Protein AF-A0A8J6ND17-F1 (afdb_monomer_lite)

Radius of gyration: 15.83 Å; chains: 1; bounding box: 35×23×40 Å

Organism: NCBI:txid2841692

Secondary structure (DSSP, 8-state):
-EEE--HHHHTT--TTTSEEE-SSHHHHHHHHHHHTSHHHHHHHHHHHHHIIIIISHHHHHHHHHHHHTTT-

Foldseek 3Di:
DEDEPDPVCVVQDDLQQYNYFHPDPVRSVVRVVCCVDPSVVRNPVVNVVSCVVDPDPVNVVVVVVVVVVVVD

Sequence (72 aa):
MVATKIYSHTQVLDNKVAILVDPTSKDMARGILEALSGKGSDVTLGAQKLYNDKYSRPVYEKKMRKLLGLLS

Structure (mmCIF, N/CA/C/O backbone):
data_AF-A0A8J6ND17-F1
#
_entry.id   AF-A0A8J6ND17-F1
#
loop_
_atom_site.group_PDB
_atom_site.id
_atom_site.type_symbol
_atom_site.label_atom_id
_atom_site.label_alt_id
_atom_site.label_comp_id
_atom_site.label_asym_id
_atom_site.label_entity_id
_atom_site.label_seq_id
_atom_site.pdbx_PDB_ins_code
_atom_site.Cartn_x
_atom_site.Cartn_y
_atom_site.Cartn_z
_atom_site.occupancy
_atom_site.B_iso_or_equiv
_atom_site.auth_seq_id
_atom_site.auth_comp_id
_atom_site.auth_asym_id
_atom_site.auth_atom_id
_atom_site.pdbx_PDB_model_num
ATOM 1 N N . MET A 1 1 ? 7.810 3.982 -0.573 1.00 85.75 1 MET A N 1
ATOM 2 C CA . MET A 1 1 ? 8.139 2.641 -0.026 1.00 85.75 1 MET A CA 1
ATOM 3 C C . MET A 1 1 ? 8.030 1.602 -1.137 1.00 85.75 1 MET A C 1
ATOM 5 O O . MET A 1 1 ? 7.129 1.734 -1.959 1.0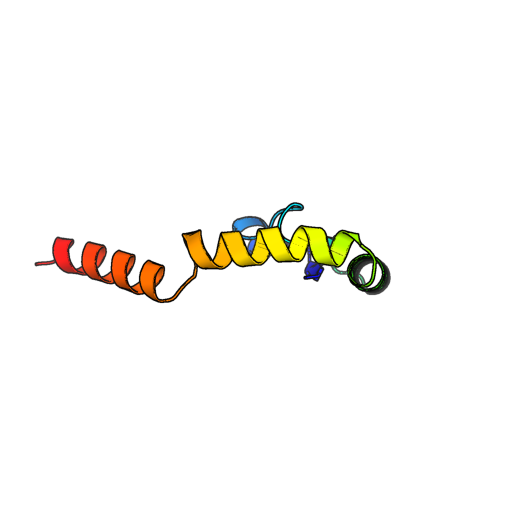0 85.75 1 MET A O 1
ATOM 9 N N . VAL A 1 2 ? 8.921 0.606 -1.174 1.00 95.81 2 VAL A N 1
ATOM 10 C CA . VAL A 1 2 ? 8.875 -0.533 -2.117 1.00 95.81 2 VAL A CA 1
ATOM 11 C C . VAL A 1 2 ? 8.435 -1.777 -1.352 1.00 95.81 2 VAL A C 1
ATOM 13 O O . VAL A 1 2 ? 8.919 -1.998 -0.243 1.00 95.81 2 VAL A O 1
ATOM 16 N N . ALA A 1 3 ? 7.519 -2.568 -1.907 1.00 96.44 3 ALA A N 1
ATOM 17 C CA . ALA A 1 3 ? 7.037 -3.796 -1.276 1.00 96.44 3 ALA A CA 1
ATOM 18 C C . ALA A 1 3 ? 6.724 -4.875 -2.316 1.00 96.44 3 ALA A C 1
ATOM 20 O O . ALA A 1 3 ? 6.372 -4.575 -3.455 1.00 96.44 3 ALA A O 1
ATOM 21 N N . THR A 1 4 ? 6.817 -6.146 -1.925 1.00 97.38 4 THR A N 1
ATOM 22 C CA . THR A 1 4 ? 6.450 -7.255 -2.814 1.00 97.38 4 THR A CA 1
ATOM 23 C C . THR A 1 4 ? 4.937 -7.319 -3.025 1.00 97.38 4 THR A C 1
ATOM 25 O O . THR A 1 4 ? 4.158 -7.132 -2.088 1.00 97.38 4 THR A O 1
ATOM 28 N N . LYS A 1 5 ? 4.507 -7.631 -4.248 1.00 96.62 5 LYS A N 1
ATOM 29 C CA . LYS A 1 5 ? 3.110 -7.799 -4.658 1.00 96.62 5 LYS A CA 1
ATOM 30 C C . LYS A 1 5 ? 2.606 -9.201 -4.307 1.00 96.62 5 LYS A C 1
ATOM 32 O O . LYS A 1 5 ? 2.231 -9.993 -5.164 1.00 96.62 5 LYS A O 1
ATOM 37 N N . ILE A 1 6 ? 2.630 -9.509 -3.018 1.00 96.19 6 ILE A N 1
ATOM 38 C CA . ILE A 1 6 ? 2.064 -10.740 -2.464 1.00 96.19 6 ILE A CA 1
ATOM 39 C C . ILE A 1 6 ? 0.727 -10.441 -1.793 1.00 96.19 6 ILE A C 1
ATOM 41 O O . ILE A 1 6 ? 0.468 -9.308 -1.383 1.00 96.19 6 ILE A O 1
ATOM 45 N N . TYR A 1 7 ? -0.109 -11.470 -1.652 1.00 95.12 7 TYR A N 1
ATOM 46 C CA . TYR A 1 7 ? -1.473 -11.325 -1.147 1.00 95.12 7 TYR A CA 1
ATOM 47 C C . TYR A 1 7 ? -1.539 -10.545 0.175 1.00 95.12 7 TYR A C 1
ATOM 49 O O . TYR A 1 7 ? -2.249 -9.543 0.257 1.00 95.12 7 TYR A O 1
ATOM 57 N N . SER A 1 8 ? -0.726 -10.928 1.164 1.00 93.94 8 SER A N 1
ATOM 58 C CA . SER A 1 8 ? -0.677 -10.280 2.482 1.00 93.94 8 SER A CA 1
ATOM 59 C C . SER A 1 8 ? -0.331 -8.789 2.422 1.00 93.94 8 SER A C 1
ATOM 61 O O . SER A 1 8 ? -0.874 -7.997 3.188 1.00 93.94 8 SER A O 1
ATOM 63 N N . HIS A 1 9 ? 0.530 -8.371 1.492 1.00 94.31 9 HIS A N 1
ATOM 64 C CA . HIS A 1 9 ? 0.861 -6.959 1.305 1.00 94.31 9 HIS A CA 1
ATOM 65 C C . HIS A 1 9 ? -0.268 -6.202 0.612 1.00 94.31 9 HIS A C 1
ATOM 67 O O . HIS A 1 9 ? -0.608 -5.100 1.034 1.00 94.31 9 HIS A O 1
ATOM 73 N N . THR A 1 10 ? -0.902 -6.797 -0.399 1.00 95.25 10 THR A N 1
ATOM 74 C CA . THR A 1 10 ? -1.977 -6.141 -1.164 1.00 95.25 10 THR A CA 1
ATOM 75 C C . THR A 1 10 ? -3.281 -5.942 -0.384 1.00 95.25 10 THR A C 1
ATOM 77 O O . THR A 1 10 ? -4.132 -5.163 -0.800 1.00 95.25 10 THR A O 1
ATOM 80 N N . GLN A 1 11 ? -3.436 -6.589 0.776 1.00 94.69 11 GLN A N 1
ATOM 81 C CA . GLN A 1 11 ? -4.546 -6.322 1.703 1.00 94.69 11 GLN A CA 1
ATOM 82 C C . GLN A 1 11 ? -4.478 -4.919 2.327 1.00 94.69 11 GLN A C 1
ATOM 84 O O . GLN A 1 11 ? -5.490 -4.393 2.790 1.00 94.69 11 GLN A O 1
ATOM 89 N N . VAL A 1 12 ? -3.281 -4.330 2.368 1.00 93.25 12 VAL A N 1
ATOM 90 C CA . VAL A 1 12 ? -3.007 -3.036 3.005 1.00 93.25 12 VAL A CA 1
ATOM 91 C C . VAL A 1 12 ? -2.453 -2.026 2.005 1.00 93.25 12 VAL A C 1
ATOM 93 O O . VAL A 1 12 ? -2.800 -0.848 2.063 1.00 93.25 12 VAL A O 1
ATOM 96 N N . LEU A 1 13 ? -1.588 -2.483 1.104 1.00 95.31 13 LEU A N 1
ATOM 97 C CA . LEU A 1 13 ? -0.829 -1.661 0.176 1.00 95.31 13 LEU A CA 1
ATOM 98 C C . LEU A 1 13 ? -1.429 -1.725 -1.229 1.00 95.31 13 LEU A C 1
ATOM 100 O O . LEU A 1 13 ? -1.740 -2.795 -1.746 1.00 95.31 13 LEU A O 1
ATOM 104 N N . ASP A 1 14 ? -1.502 -0.571 -1.875 1.00 95.25 14 ASP A N 1
ATOM 105 C CA . ASP A 1 14 ? -1.835 -0.420 -3.285 1.00 95.25 14 ASP A CA 1
ATOM 106 C C . ASP A 1 14 ? -0.785 0.455 -3.993 1.00 95.25 14 ASP A C 1
ATOM 108 O O . ASP A 1 14 ? 0.147 0.980 -3.376 1.00 95.25 14 ASP A O 1
ATOM 112 N N . ASN A 1 15 ? -0.949 0.640 -5.303 1.00 94.19 15 ASN A N 1
ATOM 113 C CA . ASN A 1 15 ? -0.030 1.443 -6.115 1.00 94.19 15 ASN A CA 1
ATOM 114 C C . ASN A 1 15 ? -0.047 2.950 -5.780 1.00 94.19 15 ASN A C 1
ATOM 116 O O . ASN A 1 15 ? 0.764 3.691 -6.330 1.00 94.19 15 ASN A O 1
ATOM 120 N N . LYS A 1 16 ? -0.965 3.426 -4.924 1.00 94.25 16 LYS A N 1
ATOM 121 C CA . LYS A 1 16 ? -1.012 4.827 -4.470 1.00 94.25 16 LYS A CA 1
ATOM 122 C C . LYS A 1 16 ? -0.130 5.056 -3.245 1.00 94.25 16 LYS A C 1
ATOM 124 O O . LYS A 1 16 ? 0.260 6.190 -2.987 1.00 94.25 16 LYS A O 1
ATOM 129 N N . VAL A 1 17 ? 0.158 4.005 -2.478 1.00 96.00 17 VAL A N 1
ATOM 130 C CA . VAL A 1 17 ? 0.895 4.091 -1.202 1.00 96.00 17 VAL A CA 1
ATOM 131 C C . VAL A 1 17 ? 2.221 3.331 -1.220 1.00 96.00 17 VAL A C 1
ATOM 133 O O . VAL A 1 17 ? 3.058 3.511 -0.336 1.00 96.00 17 VAL A O 1
ATOM 136 N N . ALA A 1 18 ? 2.449 2.481 -2.219 1.00 97.12 18 ALA A N 1
ATOM 137 C CA . ALA A 1 18 ? 3.696 1.749 -2.376 1.00 97.12 18 ALA A CA 1
ATOM 138 C C . ALA A 1 18 ? 4.009 1.474 -3.851 1.00 97.12 18 ALA A C 1
ATOM 140 O O . ALA A 1 18 ? 3.124 1.399 -4.700 1.00 97.12 18 ALA A O 1
ATOM 141 N N . ILE A 1 19 ? 5.291 1.270 -4.141 1.00 97.69 19 ILE A N 1
ATOM 142 C CA . ILE A 1 19 ? 5.747 0.686 -5.401 1.00 97.69 19 ILE A CA 1
ATOM 143 C C . ILE A 1 19 ? 5.722 -0.830 -5.209 1.00 97.69 19 ILE A C 1
ATOM 145 O O . ILE A 1 19 ? 6.548 -1.377 -4.475 1.00 97.69 19 ILE A O 1
ATOM 149 N N . LEU A 1 20 ? 4.736 -1.488 -5.818 1.00 97.88 20 LEU A N 1
ATOM 150 C CA . LEU A 1 20 ? 4.567 -2.935 -5.735 1.00 97.88 20 LEU A CA 1
ATOM 151 C C . LEU A 1 20 ? 5.386 -3.635 -6.826 1.00 97.88 20 LEU A C 1
ATOM 153 O O . LEU A 1 20 ? 5.290 -3.282 -8.003 1.00 97.88 20 LEU A O 1
ATOM 157 N N . VAL A 1 21 ? 6.183 -4.623 -6.426 1.00 98.12 21 VAL A N 1
ATOM 158 C CA . VAL A 1 21 ? 7.095 -5.372 -7.308 1.00 98.12 21 VAL A CA 1
ATOM 159 C C . VAL A 1 21 ? 6.897 -6.871 -7.162 1.00 98.12 21 VAL A C 1
ATOM 161 O O . VAL A 1 21 ? 6.48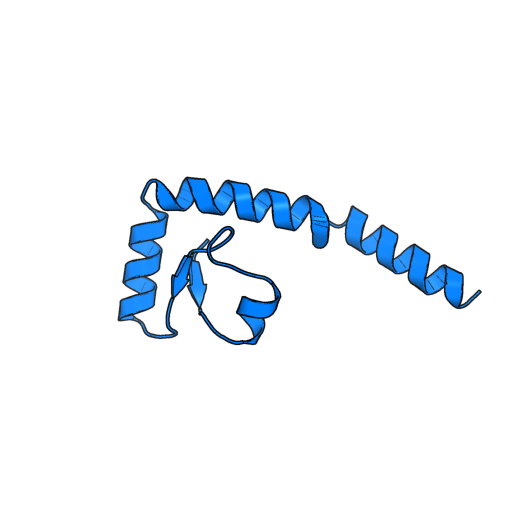9 -7.344 -6.101 1.00 98.12 21 VAL A O 1
ATOM 164 N N . ASP A 1 22 ? 7.217 -7.641 -8.191 1.00 97.75 22 ASP A N 1
ATOM 165 C CA . ASP A 1 22 ? 7.246 -9.095 -8.065 1.00 97.75 22 ASP A CA 1
ATOM 166 C C . ASP A 1 22 ? 8.377 -9.528 -7.110 1.00 97.75 22 ASP A C 1
ATOM 168 O O . ASP A 1 22 ? 9.383 -8.823 -6.976 1.00 97.75 22 ASP A O 1
ATOM 172 N N . PRO A 1 23 ? 8.251 -10.675 -6.413 1.00 96.25 23 PRO A N 1
ATOM 173 C CA . PRO A 1 23 ? 9.232 -11.144 -5.432 1.00 96.25 23 PRO A CA 1
ATOM 174 C C . PRO A 1 23 ? 10.488 -11.731 -6.104 1.00 96.25 23 PRO A C 1
ATOM 176 O O . PRO A 1 23 ? 10.898 -12.856 -5.831 1.00 96.25 23 PRO A O 1
ATOM 179 N N . THR A 1 24 ? 11.109 -10.967 -7.002 1.00 97.81 24 THR A N 1
ATOM 180 C CA . THR A 1 24 ? 12.360 -11.311 -7.682 1.00 97.81 24 THR A CA 1
ATOM 181 C C . THR A 1 24 ? 13.405 -10.231 -7.419 1.00 97.81 24 THR A C 1
ATOM 183 O O . THR A 1 24 ? 13.078 -9.058 -7.236 1.00 97.81 24 THR A O 1
ATOM 186 N N . SER A 1 25 ? 14.684 -10.606 -7.420 1.00 97.62 25 SER A N 1
ATOM 187 C CA . SER A 1 25 ? 15.793 -9.666 -7.201 1.00 97.62 25 SER A CA 1
ATOM 188 C C . SER A 1 25 ? 15.820 -8.542 -8.241 1.00 97.62 25 SER A C 1
ATOM 190 O O . SER A 1 25 ? 16.004 -7.377 -7.888 1.00 97.62 25 SER A O 1
ATOM 192 N N . LYS A 1 26 ? 15.579 -8.878 -9.515 1.00 98.31 26 LYS A N 1
ATOM 193 C CA . LYS A 1 26 ? 15.526 -7.917 -10.625 1.00 98.31 26 LYS A CA 1
ATOM 194 C C . LYS A 1 26 ? 14.427 -6.877 -10.418 1.00 98.31 26 LYS A C 1
ATOM 196 O O . LYS A 1 26 ? 14.667 -5.684 -10.594 1.00 98.31 26 LYS A O 1
ATOM 201 N N . ASP A 1 27 ? 13.238 -7.326 -10.034 1.00 98.06 27 ASP A N 1
ATOM 202 C CA . ASP A 1 27 ? 12.088 -6.438 -9.902 1.00 98.06 27 ASP A CA 1
ATOM 203 C C . ASP A 1 27 ? 12.153 -5.600 -8.616 1.00 98.06 27 ASP A C 1
ATOM 205 O O . ASP A 1 27 ? 11.796 -4.423 -8.619 1.00 98.06 27 ASP A O 1
ATOM 209 N N . MET A 1 28 ? 12.743 -6.151 -7.550 1.00 98.00 28 MET A N 1
ATOM 210 C CA . MET A 1 28 ? 13.092 -5.393 -6.347 1.00 98.00 28 MET A CA 1
ATOM 211 C C . MET A 1 28 ? 14.089 -4.268 -6.646 1.00 98.00 28 MET A C 1
ATOM 213 O O . MET A 1 28 ? 13.867 -3.129 -6.238 1.00 98.00 28 MET A O 1
ATOM 217 N N . ALA A 1 29 ? 15.158 -4.556 -7.398 1.00 97.88 29 ALA A N 1
ATOM 218 C CA . ALA A 1 29 ? 16.137 -3.544 -7.793 1.00 97.88 29 ALA A CA 1
ATOM 219 C C . ALA A 1 29 ? 15.488 -2.419 -8.618 1.00 97.88 29 ALA A C 1
ATOM 221 O O . ALA A 1 29 ? 15.712 -1.242 -8.333 1.00 97.88 29 ALA A O 1
ATOM 222 N N . ARG A 1 30 ? 14.617 -2.768 -9.579 1.00 97.88 30 ARG A N 1
ATOM 223 C CA . ARG A 1 30 ? 13.810 -1.793 -10.334 1.00 97.88 30 ARG A CA 1
ATOM 224 C C . ARG A 1 30 ? 12.968 -0.922 -9.400 1.00 97.88 30 ARG A C 1
ATOM 226 O O . ARG A 1 30 ? 12.997 0.299 -9.522 1.00 97.88 30 ARG A O 1
ATOM 233 N N . GLY A 1 31 ? 12.244 -1.531 -8.461 1.00 97.62 31 GLY A N 1
ATOM 234 C CA . GLY A 1 31 ? 11.399 -0.803 -7.513 1.00 97.62 31 GLY A CA 1
ATOM 235 C C . GLY A 1 31 ? 12.178 0.180 -6.641 1.00 97.62 31 GLY A C 1
ATOM 236 O O . GLY A 1 31 ? 11.712 1.294 -6.416 1.00 97.62 31 GLY A O 1
ATOM 237 N N . ILE A 1 32 ? 13.375 -0.203 -6.184 1.00 97.06 32 ILE A N 1
ATOM 238 C CA . ILE A 1 32 ? 14.262 0.677 -5.407 1.00 97.06 32 ILE A CA 1
ATOM 239 C C . ILE A 1 32 ? 14.701 1.880 -6.247 1.00 97.06 32 ILE A C 1
ATOM 241 O O . ILE A 1 32 ? 14.618 3.009 -5.770 1.00 97.06 32 ILE A O 1
ATOM 245 N N . LEU A 1 33 ? 15.101 1.667 -7.504 1.00 97.44 33 LEU A N 1
ATOM 246 C CA . LEU A 1 33 ? 15.462 2.766 -8.406 1.00 97.44 33 LEU A CA 1
ATOM 247 C C . LEU A 1 33 ? 14.273 3.700 -8.673 1.00 97.44 33 LEU A C 1
ATOM 249 O O . LEU A 1 33 ? 14.425 4.919 -8.619 1.00 97.44 33 LEU A O 1
ATOM 253 N N . GLU A 1 34 ? 13.071 3.155 -8.878 1.00 96.25 34 GLU A N 1
ATOM 254 C CA . GLU A 1 34 ? 11.850 3.961 -9.002 1.00 96.25 34 GLU A CA 1
ATOM 255 C C . GLU A 1 34 ? 11.550 4.764 -7.728 1.00 96.25 34 GLU A C 1
ATOM 257 O O . GLU A 1 34 ? 11.094 5.904 -7.817 1.00 96.25 34 GLU A O 1
ATOM 262 N N . ALA A 1 35 ? 11.824 4.213 -6.545 1.00 96.19 35 ALA A N 1
ATOM 263 C CA . ALA A 1 35 ? 11.615 4.906 -5.274 1.00 96.19 35 ALA A CA 1
ATOM 264 C C . ALA A 1 35 ? 12.572 6.085 -5.055 1.00 96.19 35 ALA A C 1
ATOM 266 O O . ALA A 1 35 ? 12.244 6.986 -4.290 1.00 96.19 35 ALA A O 1
ATOM 267 N N . LEU A 1 36 ? 13.733 6.086 -5.712 1.00 95.69 36 LEU A N 1
ATOM 268 C CA . LEU A 1 36 ? 14.673 7.210 -5.695 1.00 95.69 36 LEU A CA 1
ATOM 269 C C . LEU A 1 36 ? 14.315 8.295 -6.726 1.00 95.69 36 LEU A C 1
ATOM 271 O O . LEU A 1 36 ? 14.901 9.375 -6.711 1.00 95.69 36 LEU A O 1
ATOM 275 N N . SER A 1 37 ? 13.351 8.027 -7.611 1.00 92.94 37 SER A N 1
ATOM 276 C CA . SER A 1 37 ? 12.786 9.013 -8.537 1.00 92.94 37 SER A CA 1
ATOM 277 C C . SER A 1 37 ? 11.642 9.812 -7.891 1.00 92.94 37 SER A C 1
ATOM 279 O O . SER A 1 37 ? 11.228 9.533 -6.764 1.00 92.94 37 SER A O 1
ATOM 281 N N . GLY A 1 38 ? 11.052 10.760 -8.631 1.00 89.38 38 GLY A N 1
ATOM 282 C CA . GLY A 1 38 ? 9.890 11.537 -8.168 1.00 89.38 38 GLY A CA 1
ATOM 283 C C . GLY A 1 38 ? 8.703 10.679 -7.702 1.00 89.38 38 GLY A C 1
ATOM 284 O O . GLY A 1 38 ? 8.013 11.046 -6.754 1.00 89.38 38 GLY A O 1
ATOM 285 N N . LYS A 1 39 ? 8.544 9.474 -8.266 1.00 90.19 39 LYS A N 1
ATOM 286 C CA . LYS A 1 39 ? 7.505 8.511 -7.870 1.00 90.19 39 LYS A CA 1
ATOM 287 C C . LYS A 1 39 ? 7.600 8.098 -6.396 1.00 90.19 39 LYS A C 1
ATOM 289 O O . LYS A 1 39 ? 6.585 7.779 -5.779 1.00 90.19 39 LYS A O 1
ATOM 294 N N . GLY A 1 40 ? 8.802 8.105 -5.816 1.00 92.88 40 GLY A N 1
ATOM 295 C CA . GLY A 1 40 ? 9.012 7.827 -4.396 1.00 92.88 40 GLY A CA 1
ATOM 296 C C . GLY A 1 40 ? 8.325 8.841 -3.483 1.00 92.88 40 GLY A C 1
ATOM 297 O O . GLY A 1 40 ? 7.714 8.454 -2.481 1.00 92.88 40 GLY A O 1
ATOM 298 N N . SER A 1 41 ? 8.376 10.120 -3.852 1.00 92.19 41 SER A N 1
ATOM 299 C CA . SER A 1 41 ? 7.708 11.204 -3.127 1.00 92.19 41 SER A CA 1
ATOM 300 C C . SER A 1 41 ? 6.187 11.059 -3.188 1.00 92.19 41 SER A C 1
ATOM 302 O O . SER A 1 41 ? 5.527 11.142 -2.149 1.00 92.19 41 SER A O 1
ATOM 304 N N . ASP A 1 42 ? 5.641 10.735 -4.364 1.00 91.12 42 ASP A N 1
ATOM 305 C CA . ASP A 1 42 ? 4.195 10.575 -4.574 1.00 91.12 42 ASP A CA 1
ATOM 306 C C . ASP A 1 42 ? 3.603 9.482 -3.675 1.00 91.12 42 ASP A C 1
ATOM 308 O O . ASP A 1 42 ? 2.643 9.712 -2.932 1.00 91.12 42 ASP A O 1
ATOM 312 N N . VAL A 1 43 ? 4.220 8.294 -3.672 1.00 95.12 43 VAL A N 1
ATOM 313 C CA . VAL A 1 43 ? 3.733 7.174 -2.850 1.00 95.12 43 VAL A CA 1
ATOM 314 C C . VAL A 1 43 ? 3.936 7.416 -1.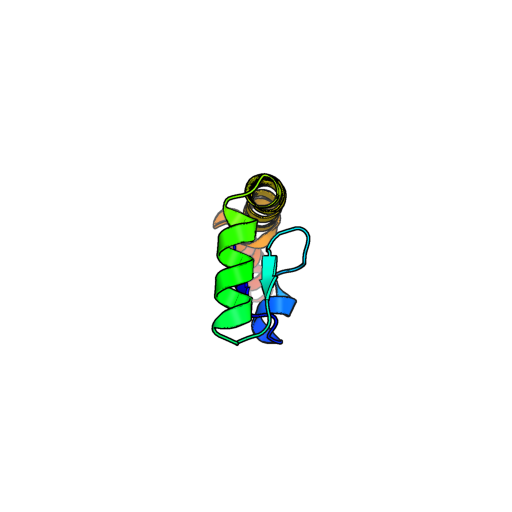353 1.00 95.12 43 VAL A C 1
ATOM 316 O O . VAL A 1 43 ? 3.221 6.842 -0.534 1.00 95.12 43 VAL A O 1
ATOM 319 N N . THR A 1 44 ? 4.890 8.271 -0.968 1.00 94.31 44 THR A N 1
ATOM 320 C CA . THR A 1 44 ? 5.160 8.586 0.443 1.00 94.31 44 THR A CA 1
ATOM 321 C C . THR A 1 44 ? 4.023 9.390 1.064 1.00 94.31 44 THR A C 1
ATOM 323 O O . THR A 1 44 ? 3.598 9.078 2.177 1.00 94.31 44 THR A O 1
ATOM 326 N N . LEU A 1 45 ? 3.475 10.368 0.338 1.00 92.69 45 LEU A N 1
ATOM 327 C CA . LEU A 1 45 ? 2.311 11.131 0.798 1.00 92.69 45 LEU A CA 1
ATOM 328 C C . LEU A 1 45 ? 1.092 10.220 0.986 1.00 92.69 45 LEU A C 1
ATOM 330 O O . LEU A 1 45 ? 0.414 10.278 2.015 1.00 92.69 45 LEU A O 1
ATOM 334 N N . GLY A 1 46 ? 0.858 9.319 0.026 1.00 93.00 46 GLY A N 1
ATOM 335 C CA . GLY A 1 46 ? -0.191 8.306 0.125 1.00 93.00 46 GLY A CA 1
ATOM 336 C C . GLY A 1 46 ? -0.010 7.389 1.339 1.00 93.00 46 GLY A C 1
ATOM 337 O O . GLY A 1 46 ? -0.963 7.151 2.085 1.00 93.00 46 GLY A O 1
ATOM 338 N N . ALA A 1 47 ? 1.213 6.913 1.578 1.00 94.75 47 ALA A N 1
ATOM 339 C CA . ALA A 1 47 ? 1.525 6.033 2.702 1.00 94.75 47 ALA A CA 1
ATOM 340 C C . ALA A 1 47 ? 1.331 6.717 4.061 1.00 94.75 47 ALA A C 1
ATOM 342 O O . ALA A 1 47 ? 0.732 6.128 4.963 1.00 94.75 47 ALA A O 1
ATOM 343 N N . GLN A 1 48 ? 1.778 7.969 4.205 1.00 95.50 48 GLN A N 1
ATOM 344 C CA . GLN A 1 48 ? 1.570 8.744 5.432 1.00 95.50 48 GLN A CA 1
ATOM 345 C C . GLN A 1 48 ? 0.081 8.939 5.720 1.00 95.50 48 GLN A C 1
ATOM 347 O O . GLN A 1 48 ? -0.367 8.731 6.849 1.00 95.50 48 GLN A O 1
ATOM 352 N N . LYS A 1 49 ? -0.706 9.273 4.690 1.00 94.69 49 LYS A N 1
ATOM 353 C CA . LYS A 1 49 ? -2.159 9.402 4.820 1.00 94.69 49 LYS A CA 1
ATOM 354 C C . LYS A 1 49 ? -2.799 8.089 5.275 1.00 94.69 49 LYS A C 1
ATOM 356 O O . LYS A 1 49 ? -3.566 8.085 6.233 1.00 94.69 49 LYS A O 1
ATOM 361 N N . LEU A 1 50 ? -2.453 6.967 4.639 1.00 95.44 50 LEU A N 1
ATOM 362 C CA . LEU A 1 50 ? -2.969 5.648 5.014 1.00 95.44 50 LEU A CA 1
ATOM 363 C C . LEU A 1 50 ? -2.638 5.290 6.470 1.00 95.44 50 LEU A C 1
ATOM 365 O O . LEU A 1 50 ? -3.501 4.779 7.188 1.00 95.44 50 LEU A O 1
ATOM 369 N N . TYR A 1 51 ? -1.408 5.565 6.909 1.00 95.94 51 TYR A N 1
ATOM 370 C CA . TYR A 1 51 ? -1.000 5.347 8.292 1.00 95.94 51 TYR A CA 1
ATOM 371 C C . TYR A 1 51 ? -1.869 6.156 9.257 1.00 95.94 51 TYR A C 1
ATOM 373 O O . TYR A 1 51 ? -2.491 5.575 10.149 1.00 95.94 51 TYR A O 1
ATOM 381 N N . ASN A 1 52 ? -1.973 7.468 9.039 1.00 96.25 52 ASN A N 1
ATOM 382 C CA . ASN A 1 52 ? -2.753 8.359 9.894 1.00 96.25 52 ASN A CA 1
ATOM 383 C C . ASN A 1 52 ? -4.222 7.922 9.982 1.00 96.25 52 ASN A C 1
ATOM 385 O O . ASN A 1 52 ? -4.765 7.850 11.087 1.00 96.25 52 ASN A O 1
ATOM 389 N N . ASP A 1 53 ? -4.815 7.539 8.848 1.00 95.56 53 ASP A N 1
ATOM 390 C CA . ASP A 1 53 ? -6.231 7.178 8.738 1.00 95.56 53 ASP A CA 1
ATOM 391 C C . ASP A 1 53 ? -6.564 5.800 9.340 1.00 95.56 53 ASP A C 1
ATOM 393 O O . ASP A 1 53 ? -7.671 5.599 9.850 1.00 95.56 53 ASP A O 1
ATOM 397 N N . LYS A 1 54 ? -5.656 4.813 9.253 1.00 95.69 54 LYS A N 1
ATOM 398 C CA . LYS A 1 54 ? -6.000 3.402 9.535 1.00 95.69 54 LYS A CA 1
ATOM 399 C C . LYS A 1 54 ? -5.122 2.675 10.551 1.00 95.69 54 LYS A C 1
ATOM 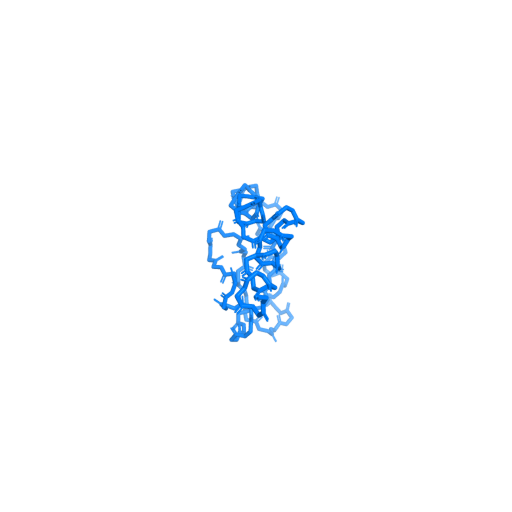401 O O . LYS A 1 54 ? -5.636 1.751 11.197 1.00 95.69 54 LYS A O 1
ATOM 406 N N . TYR A 1 55 ? -3.853 3.057 10.676 1.00 94.94 55 TYR A N 1
ATOM 407 C CA . TYR A 1 55 ? -2.826 2.280 11.387 1.00 94.94 55 TYR A CA 1
ATOM 408 C C . TYR A 1 55 ? -2.118 3.050 12.506 1.00 94.94 55 TYR A C 1
ATOM 410 O O . TYR A 1 55 ? -1.314 2.470 13.231 1.00 94.94 55 TYR A O 1
ATOM 418 N N . SER A 1 56 ? -2.425 4.333 12.680 1.00 96.88 56 SER A N 1
ATOM 419 C CA . SER A 1 56 ? -1.891 5.138 13.770 1.00 96.88 56 SER A CA 1
ATOM 420 C C . SER A 1 56 ? -2.367 4.627 15.135 1.00 96.88 56 SER A C 1
ATOM 422 O O . SER A 1 56 ? -3.454 4.054 15.278 1.00 96.88 56 SER A O 1
ATOM 424 N N . ARG A 1 57 ? -1.557 4.863 16.173 1.00 96.88 57 ARG A N 1
ATOM 425 C CA . ARG A 1 57 ? -1.894 4.486 17.554 1.00 96.88 57 ARG A CA 1
ATOM 426 C C . ARG A 1 57 ? -3.274 5.001 18.003 1.00 96.88 57 ARG A C 1
ATOM 428 O O . ARG A 1 57 ? -4.031 4.192 18.538 1.00 96.88 57 ARG A O 1
ATOM 435 N N . PRO A 1 58 ? -3.669 6.264 17.741 1.00 97.75 58 PRO A N 1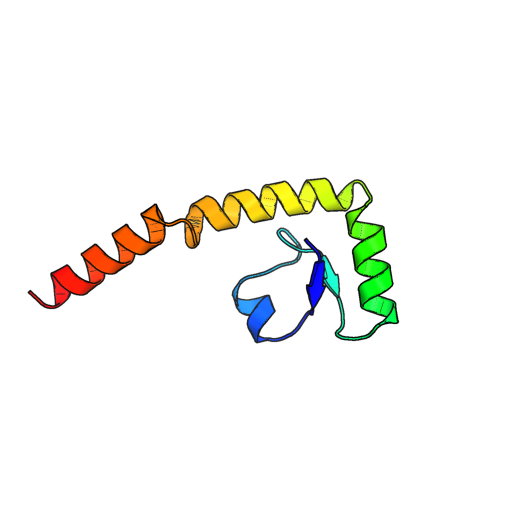
ATOM 436 C CA . PRO A 1 58 ? -5.013 6.733 18.081 1.00 97.75 58 PRO A CA 1
ATOM 437 C C . PRO A 1 58 ? -6.132 5.917 17.418 1.00 97.75 58 PRO A C 1
ATOM 439 O O . PRO A 1 58 ? -7.161 5.648 18.039 1.00 97.75 58 PRO A O 1
ATOM 442 N N . VAL A 1 59 ? -5.936 5.470 16.171 1.00 97.62 59 VAL A N 1
ATOM 443 C CA . VAL A 1 59 ? -6.909 4.620 15.467 1.00 97.62 59 VAL A CA 1
ATOM 444 C C . VAL A 1 59 ? -7.001 3.239 16.114 1.00 97.62 59 VAL A C 1
ATOM 446 O O . VAL A 1 59 ? -8.107 2.720 16.283 1.00 97.62 59 VAL A O 1
ATOM 449 N N . TYR A 1 60 ? -5.868 2.652 16.505 1.00 97.25 60 TYR A N 1
ATOM 450 C CA . TYR A 1 60 ? -5.845 1.393 17.250 1.00 97.25 60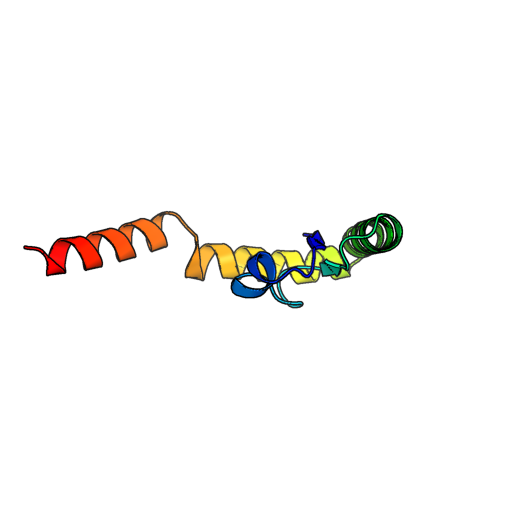 TYR A CA 1
ATOM 451 C C . TYR A 1 60 ? -6.589 1.514 18.587 1.00 97.25 60 TYR A C 1
ATOM 453 O O . TYR A 1 60 ? -7.511 0.742 18.848 1.00 97.25 60 TYR A O 1
ATOM 461 N N . GLU A 1 61 ? -6.262 2.521 19.398 1.00 98.00 61 GLU A N 1
ATOM 462 C CA . GLU A 1 61 ? -6.893 2.735 20.704 1.00 98.00 61 GLU A CA 1
ATOM 463 C C . GLU A 1 61 ? -8.406 2.954 20.577 1.00 98.00 61 GLU A C 1
ATOM 465 O O . GLU A 1 61 ? -9.183 2.374 21.336 1.00 98.00 61 GLU A O 1
ATOM 470 N N . LYS A 1 62 ? -8.849 3.717 19.568 1.00 97.56 62 LYS A N 1
ATOM 471 C CA . LYS A 1 62 ? -10.276 3.903 19.263 1.00 97.56 62 LYS A CA 1
ATOM 472 C C . LYS A 1 62 ? -10.975 2.577 18.953 1.00 97.56 62 LYS A C 1
ATOM 474 O O . LYS A 1 62 ? -12.074 2.336 19.452 1.00 97.56 62 LYS A O 1
ATOM 479 N N . LYS A 1 63 ? -10.355 1.714 18.139 1.00 96.56 63 LYS A N 1
ATOM 480 C CA . LYS A 1 63 ? -10.898 0.385 17.804 1.00 96.56 63 LYS A CA 1
ATOM 481 C C . LYS A 1 63 ? -10.978 -0.510 19.043 1.00 96.56 63 LYS A C 1
ATOM 483 O O . LYS A 1 63 ? -12.003 -1.152 19.243 1.00 96.56 63 LYS A O 1
ATOM 488 N N . MET A 1 64 ? -9.946 -0.506 19.888 1.00 97.69 64 MET A N 1
ATOM 489 C CA . MET A 1 64 ? -9.914 -1.304 21.118 1.00 97.69 64 MET A CA 1
ATOM 490 C C . MET A 1 64 ? -10.966 -0.853 22.129 1.00 97.69 64 MET A C 1
ATOM 492 O O . MET A 1 64 ? -11.705 -1.686 22.640 1.00 97.69 64 MET A O 1
ATOM 496 N N . ARG A 1 65 ? -11.106 0.458 22.366 1.00 97.38 65 ARG A N 1
ATOM 497 C CA . ARG A 1 65 ? -12.161 0.993 23.245 1.00 97.38 65 ARG A CA 1
ATOM 498 C C . ARG A 1 65 ? -13.553 0.609 22.753 1.00 97.38 65 ARG A C 1
ATOM 500 O O . ARG A 1 65 ? -14.382 0.201 23.556 1.00 97.38 65 ARG A O 1
ATOM 507 N N . LYS A 1 66 ? -13.791 0.695 21.438 1.00 97.00 66 LYS A N 1
ATOM 508 C CA . LYS A 1 66 ? -15.063 0.275 20.837 1.00 97.00 66 LYS A CA 1
ATOM 509 C C . LYS A 1 66 ? -15.323 -1.217 21.049 1.00 97.00 66 LYS A C 1
ATOM 511 O O . LYS A 1 66 ? -16.437 -1.571 21.395 1.00 97.00 66 LYS A O 1
ATOM 516 N N . LEU A 1 67 ? -14.321 -2.071 20.838 1.00 97.12 67 LEU A N 1
ATOM 517 C CA . LEU A 1 67 ? -14.456 -3.517 21.019 1.00 97.12 67 LEU A CA 1
ATOM 518 C C . LEU A 1 67 ? -14.732 -3.884 22.481 1.00 97.12 67 LEU A C 1
ATOM 520 O O . LEU A 1 67 ? -15.668 -4.624 22.752 1.00 97.12 67 LEU A O 1
ATOM 524 N N . LEU A 1 68 ? -13.941 -3.352 23.414 1.00 97.25 68 LEU A N 1
ATOM 525 C CA . LEU A 1 68 ? -14.090 -3.646 24.840 1.00 97.25 68 LEU A CA 1
ATOM 526 C C . LEU A 1 68 ? -15.424 -3.134 25.392 1.00 97.25 68 LEU A C 1
ATOM 528 O O . LEU A 1 68 ? -16.038 -3.822 26.196 1.00 97.25 68 LEU A O 1
ATOM 532 N N . GLY A 1 69 ? -15.908 -1.988 24.907 1.00 96.25 69 GLY A N 1
ATOM 533 C CA . GLY A 1 69 ? -17.226 -1.464 25.271 1.00 96.25 69 GLY A CA 1
ATOM 534 C C . GLY A 1 69 ? -18.416 -2.286 24.757 1.00 96.25 69 GLY A C 1
ATOM 535 O O . GLY A 1 69 ? -19.533 -2.022 25.175 1.00 96.25 69 GLY A O 1
ATOM 536 N N . LEU A 1 70 ? -18.214 -3.252 23.850 1.00 94.50 70 LEU A N 1
ATOM 537 C CA . LEU A 1 70 ? -19.259 -4.206 23.440 1.00 94.50 70 LEU A CA 1
ATOM 538 C C . LEU A 1 70 ? -19.322 -5.441 24.351 1.00 94.50 70 LEU A C 1
ATOM 540 O O . LEU A 1 70 ? -20.261 -6.223 24.241 1.00 94.50 70 LEU A O 1
ATOM 544 N N . LEU A 1 71 ? -18.293 -5.656 25.176 1.00 89.88 71 LEU A N 1
ATOM 545 C CA . LEU A 1 71 ? -18.178 -6.805 26.081 1.00 89.88 71 LEU A CA 1
ATOM 546 C C . LEU A 1 71 ? -18.589 -6.469 27.522 1.00 89.88 71 LEU A C 1
ATOM 548 O O . LEU A 1 71 ? -18.708 -7.378 28.340 1.00 89.88 71 LEU A O 1
ATOM 552 N N . SER A 1 72 ? -18.745 -5.180 27.824 1.00 71.31 72 SER A N 1
ATOM 553 C CA . SER A 1 72 ? -19.243 -4.620 29.085 1.00 71.31 72 SER A CA 1
ATOM 554 C C . SER A 1 72 ? -20.739 -4.365 29.014 1.00 71.31 72 SER A C 1
ATOM 556 O O . SER A 1 72 ? -21.436 -4.722 29.984 1.00 71.31 72 SER A O 1
#

pLDDT: mean 95.28, std 3.69, range [71.31, 98.31]